Protein AF-A0A1W9Z8J9-F1 (afdb_monomer_lite)

Secondary structure (DSSP, 8-state):
---PPPPHHHHHHHH---HHHHHHHHHHH------SSPPSS-HHHHHHHHHHHHHS---HHHHHHHTTS-HHHHHHHHHHHHHHHHTTSS-S---TT-EEEETTEEEETT-TTS-HHHHHHHHHHTT-

Structure (mmCIF, N/CA/C/O backbone):
data_AF-A0A1W9Z8J9-F1
#
_entry.id   AF-A0A1W9Z8J9-F1
#
loop_
_atom_site.group_PDB
_atom_site.id
_atom_site.type_symbol
_atom_site.label_atom_id
_atom_site.label_alt_id
_atom_site.label_comp_id
_atom_site.label_asym_id
_atom_site.label_entity_id
_atom_site.label_seq_id
_atom_site.pdbx_PDB_ins_code
_atom_site.Cartn_x
_atom_site.Cartn_y
_atom_site.Cartn_z
_atom_site.occupancy
_atom_site.B_iso_or_equiv
_atom_site.auth_seq_id
_atom_site.auth_comp_id
_atom_site.auth_asym_id
_atom_site.auth_atom_id
_atom_site.pdbx_PDB_model_num
ATOM 1 N N . MET A 1 1 ? -26.347 3.525 -4.616 1.00 38.53 1 MET A N 1
ATOM 2 C CA . MET A 1 1 ? -24.872 3.619 -4.583 1.00 38.53 1 MET A CA 1
ATOM 3 C C . MET A 1 1 ? -24.361 2.573 -3.599 1.00 38.53 1 MET A C 1
ATOM 5 O O . MET A 1 1 ? -24.623 2.702 -2.412 1.00 38.53 1 MET A O 1
ATOM 9 N N . ARG A 1 2 ? -23.784 1.469 -4.089 1.00 38.19 2 ARG A N 1
ATOM 10 C CA . ARG A 1 2 ? -23.361 0.324 -3.263 1.00 38.19 2 ARG A CA 1
ATOM 11 C C . ARG A 1 2 ? -21.870 0.498 -2.973 1.00 38.19 2 ARG A C 1
ATOM 13 O O . ARG A 1 2 ? -21.059 0.344 -3.877 1.00 38.19 2 ARG A O 1
ATOM 20 N N . ILE A 1 3 ? -21.523 0.904 -1.755 1.00 49.84 3 ILE A N 1
ATOM 21 C CA . ILE A 1 3 ? -20.125 0.959 -1.316 1.00 49.84 3 ILE A CA 1
ATOM 22 C C . ILE A 1 3 ? -19.798 -0.437 -0.789 1.00 49.84 3 ILE A C 1
ATOM 24 O O . ILE A 1 3 ? -20.170 -0.786 0.329 1.00 49.84 3 ILE A O 1
ATOM 28 N N . THR A 1 4 ? -19.188 -1.269 -1.627 1.00 60.50 4 THR A N 1
ATOM 29 C CA . THR A 1 4 ? -18.661 -2.567 -1.197 1.00 60.50 4 THR A CA 1
ATOM 30 C C . THR A 1 4 ? -17.282 -2.336 -0.589 1.00 60.50 4 THR A C 1
ATOM 32 O O . THR A 1 4 ? -16.455 -1.641 -1.177 1.00 60.50 4 THR A O 1
ATOM 35 N N . ARG A 1 5 ? -17.031 -2.889 0.602 1.00 70.12 5 ARG A N 1
ATOM 36 C CA . ARG A 1 5 ? -15.703 -2.859 1.225 1.00 70.12 5 ARG A CA 1
ATOM 37 C C . ARG A 1 5 ? -14.737 -3.665 0.352 1.00 70.12 5 ARG A C 1
ATOM 39 O O . ARG A 1 5 ? -14.995 -4.842 0.124 1.00 70.12 5 ARG A O 1
ATOM 46 N N . LEU A 1 6 ? -13.648 -3.043 -0.100 1.00 77.00 6 LEU A N 1
ATOM 47 C CA . LEU A 1 6 ? -12.572 -3.741 -0.808 1.00 77.00 6 LEU A CA 1
ATOM 48 C C . LEU A 1 6 ? -11.892 -4.727 0.148 1.00 77.00 6 LEU A C 1
ATOM 50 O O . LEU A 1 6 ? -11.425 -4.349 1.226 1.00 77.00 6 LEU A O 1
ATOM 54 N N . GLY A 1 7 ? -11.863 -5.999 -0.235 1.00 83.31 7 GLY A N 1
ATOM 55 C CA . GLY A 1 7 ? -11.071 -7.023 0.430 1.00 83.31 7 GLY A CA 1
ATOM 56 C C . GLY A 1 7 ? -9.625 -7.021 -0.066 1.00 83.31 7 GLY A C 1
ATOM 57 O O . GLY A 1 7 ? -9.305 -6.460 -1.110 1.00 83.31 7 GLY A O 1
ATOM 58 N N . ARG A 1 8 ? -8.731 -7.718 0.649 1.00 84.88 8 ARG A N 1
ATOM 59 C CA . ARG A 1 8 ? -7.324 -7.875 0.222 1.00 84.88 8 ARG A CA 1
ATOM 60 C C . ARG A 1 8 ? -7.201 -8.527 -1.159 1.00 84.88 8 ARG A C 1
ATOM 62 O O . ARG A 1 8 ? -6.330 -8.142 -1.923 1.00 84.88 8 ARG A O 1
ATOM 69 N N . ALA A 1 9 ? -8.094 -9.463 -1.486 1.00 83.06 9 ALA A N 1
ATOM 70 C CA . ALA A 1 9 ? -8.156 -10.083 -2.809 1.00 83.06 9 ALA A CA 1
ATOM 71 C C . ALA A 1 9 ? -8.419 -9.054 -3.922 1.00 83.06 9 ALA A C 1
ATOM 73 O O . ALA A 1 9 ? -7.753 -9.091 -4.954 1.00 83.06 9 ALA A O 1
ATOM 74 N N . ASP A 1 10 ? -9.317 -8.097 -3.675 1.00 84.75 10 ASP A N 1
ATOM 75 C CA . ASP A 1 10 ? -9.606 -7.015 -4.618 1.00 84.75 10 ASP A CA 1
ATOM 76 C C . ASP A 1 10 ? -8.410 -6.067 -4.745 1.00 84.75 10 ASP A C 1
ATOM 78 O O . ASP A 1 10 ? -8.074 -5.635 -5.844 1.00 84.75 10 ASP A O 1
ATOM 82 N N . VAL A 1 11 ? -7.717 -5.786 -3.633 1.00 82.88 11 VAL A N 1
ATOM 83 C CA . VAL A 1 11 ? -6.481 -4.991 -3.653 1.00 82.88 11 VAL A CA 1
ATOM 84 C C . VAL A 1 11 ? -5.413 -5.669 -4.511 1.00 82.88 11 VAL A C 1
ATOM 86 O O . VAL A 1 11 ? -4.827 -5.006 -5.360 1.00 82.88 11 VAL A O 1
ATOM 89 N N . TYR A 1 12 ? -5.189 -6.977 -4.363 1.00 86.88 12 TYR A N 1
ATOM 90 C CA . TYR A 1 12 ? -4.236 -7.708 -5.209 1.00 86.88 12 TYR A CA 1
ATOM 91 C C . TYR A 1 12 ? -4.623 -7.642 -6.690 1.00 86.88 12 TYR A C 1
ATOM 93 O O . TYR A 1 12 ? -3.795 -7.295 -7.532 1.00 86.88 12 TYR A O 1
ATOM 101 N N . ALA A 1 13 ? -5.894 -7.898 -7.006 1.00 80.00 13 ALA A N 1
ATOM 102 C CA . ALA A 1 13 ? -6.383 -7.907 -8.382 1.00 80.00 13 ALA A CA 1
ATOM 103 C C . ALA A 1 13 ? -6.281 -6.532 -9.067 1.00 80.00 13 ALA A C 1
ATOM 105 O O . ALA A 1 13 ? -5.918 -6.457 -10.237 1.00 80.00 13 ALA A O 1
ATOM 106 N N . LEU A 1 14 ? -6.580 -5.445 -8.348 1.00 80.44 14 LEU A N 1
ATOM 107 C CA . LEU A 1 14 ? -6.612 -4.090 -8.911 1.00 80.44 14 LEU A CA 1
ATOM 108 C C . LEU A 1 14 ? -5.235 -3.424 -8.994 1.00 80.44 14 LEU A C 1
ATOM 110 O O . LEU A 1 14 ? -5.051 -2.502 -9.783 1.00 80.44 14 LEU A O 1
ATOM 114 N N . THR A 1 15 ? -4.282 -3.856 -8.169 1.00 81.19 15 THR A N 1
ATOM 115 C CA . THR A 1 15 ? -2.950 -3.231 -8.076 1.00 81.19 15 THR A CA 1
ATOM 116 C C . THR A 1 15 ? -1.873 -4.042 -8.790 1.00 81.19 15 THR A C 1
ATOM 118 O O . THR A 1 15 ? -0.768 -3.548 -8.998 1.00 81.19 15 THR A O 1
ATOM 121 N N . GLY A 1 16 ? -2.180 -5.289 -9.163 1.00 83.31 16 GLY A N 1
ATOM 122 C CA . GLY A 1 16 ? -1.218 -6.222 -9.746 1.00 83.31 16 GLY A CA 1
ATOM 123 C C . GLY A 1 16 ? -0.172 -6.729 -8.749 1.00 83.31 16 GLY A C 1
ATOM 124 O O . GLY A 1 16 ? 0.730 -7.453 -9.154 1.00 83.31 16 GLY A O 1
ATOM 125 N N . VAL A 1 17 ? -0.285 -6.366 -7.464 1.00 85.44 17 VAL A N 1
ATOM 126 C CA . VAL A 1 17 ? 0.587 -6.862 -6.396 1.00 85.44 17 VAL A CA 1
ATOM 127 C C . VAL A 1 17 ? 0.222 -8.307 -6.085 1.00 85.44 17 VAL A C 1
ATOM 129 O O . VAL A 1 17 ? -0.925 -8.622 -5.756 1.00 85.44 17 VAL A O 1
ATOM 132 N N . THR A 1 18 ? 1.208 -9.194 -6.144 1.00 88.25 18 THR A N 1
ATOM 133 C CA . THR A 1 18 ? 1.016 -10.616 -5.868 1.00 88.25 18 THR A CA 1
ATOM 134 C C . THR A 1 18 ? 1.211 -10.943 -4.389 1.00 88.25 18 THR A C 1
ATOM 136 O O . THR A 1 18 ? 1.973 -10.303 -3.663 1.00 88.25 18 THR A O 1
ATOM 139 N N . VAL A 1 19 ? 0.553 -12.010 -3.931 1.00 87.88 19 VAL A N 1
ATOM 140 C CA . VAL A 1 19 ? 0.734 -12.543 -2.569 1.00 87.88 19 VAL A CA 1
ATOM 141 C C . VAL A 1 19 ? 2.197 -12.918 -2.306 1.00 87.88 19 VAL A C 1
ATOM 143 O O . VAL A 1 19 ? 2.717 -12.625 -1.234 1.00 87.88 19 VAL A O 1
ATOM 146 N N . ALA A 1 20 ? 2.877 -13.493 -3.302 1.00 87.62 20 ALA A N 1
ATOM 147 C CA . ALA A 1 20 ? 4.278 -13.886 -3.195 1.00 87.62 20 ALA A CA 1
ATOM 148 C C . ALA A 1 20 ? 5.219 -12.684 -3.017 1.00 87.62 20 ALA A C 1
ATOM 150 O O . ALA A 1 20 ? 6.165 -12.764 -2.236 1.00 87.62 20 ALA A O 1
ATOM 151 N N . GLU A 1 21 ? 4.964 -11.565 -3.703 1.00 87.50 21 GLU A N 1
ATOM 152 C CA . GLU A 1 21 ? 5.725 -10.325 -3.503 1.00 87.50 21 GLU A CA 1
ATOM 153 C C . GLU A 1 21 ? 5.520 -9.774 -2.096 1.00 87.50 21 GLU A C 1
ATOM 155 O O . GLU A 1 21 ? 6.492 -9.439 -1.424 1.00 87.50 21 GLU A O 1
ATOM 160 N N . VAL A 1 22 ? 4.274 -9.754 -1.611 1.00 89.81 22 VAL A N 1
ATOM 161 C CA . VAL A 1 22 ? 3.965 -9.312 -0.245 1.00 89.81 22 VAL A CA 1
ATOM 162 C C . VAL A 1 22 ? 4.688 -10.175 0.777 1.00 89.81 22 VAL A C 1
ATOM 164 O O . VAL A 1 22 ? 5.298 -9.637 1.698 1.00 89.81 22 VAL A O 1
ATOM 167 N N . ASP A 1 23 ? 4.646 -11.496 0.629 1.00 91.00 23 ASP A N 1
ATOM 168 C CA . ASP A 1 23 ? 5.265 -12.416 1.580 1.00 91.00 23 ASP A CA 1
ATOM 169 C C . ASP A 1 23 ? 6.798 -12.311 1.537 1.00 91.00 23 ASP A C 1
ATOM 171 O O . ASP A 1 23 ? 7.434 -12.231 2.590 1.00 91.00 23 ASP A O 1
ATOM 175 N N . ARG A 1 24 ? 7.395 -12.193 0.341 1.00 88.19 24 ARG A N 1
ATOM 176 C CA . ARG A 1 24 ? 8.838 -11.957 0.168 1.00 88.19 24 ARG A CA 1
ATOM 177 C C . ARG A 1 24 ? 9.272 -10.646 0.823 1.00 88.19 24 ARG A C 1
ATOM 179 O O . ARG A 1 24 ? 10.214 -10.639 1.612 1.00 88.19 24 ARG A O 1
ATOM 186 N N . SER A 1 25 ? 8.578 -9.545 0.541 1.00 89.00 25 SER A N 1
ATOM 187 C CA . SER A 1 25 ? 8.884 -8.244 1.140 1.00 89.00 25 SER A CA 1
ATOM 188 C C . SER A 1 25 ? 8.640 -8.244 2.651 1.00 89.00 25 SER A C 1
ATOM 190 O O . SER A 1 25 ? 9.405 -7.631 3.391 1.00 89.00 25 SER A O 1
ATOM 192 N N . THR A 1 26 ? 7.628 -8.965 3.142 1.00 90.44 26 THR A N 1
ATOM 193 C CA . THR A 1 26 ? 7.356 -9.104 4.583 1.00 90.44 26 THR A CA 1
ATOM 194 C C . THR A 1 26 ? 8.498 -9.825 5.294 1.00 90.44 26 THR A C 1
ATOM 196 O O . THR A 1 26 ? 8.920 -9.365 6.349 1.00 90.44 26 THR A O 1
ATOM 199 N N . ALA A 1 27 ? 9.038 -10.895 4.704 1.00 87.62 27 ALA A N 1
ATOM 200 C CA . ALA A 1 27 ? 10.157 -11.643 5.277 1.00 87.62 27 ALA A CA 1
ATOM 201 C C . ALA A 1 27 ? 11.440 -10.802 5.401 1.00 87.62 27 ALA A C 1
ATOM 203 O O . ALA A 1 27 ? 12.178 -10.943 6.369 1.00 87.62 27 ALA A O 1
ATOM 204 N N . ILE A 1 28 ? 11.695 -9.908 4.442 1.00 86.38 28 ILE A N 1
ATOM 205 C CA . ILE A 1 28 ? 12.900 -9.060 4.416 1.00 86.38 28 ILE A CA 1
ATOM 206 C C . ILE A 1 28 ? 12.757 -7.841 5.339 1.00 86.38 28 ILE A C 1
ATOM 208 O O . ILE A 1 28 ? 13.743 -7.330 5.864 1.00 86.38 28 ILE A O 1
ATOM 212 N N . THR A 1 29 ? 11.526 -7.367 5.542 1.00 86.19 29 THR A N 1
ATOM 213 C CA . THR A 1 29 ? 11.234 -6.152 6.320 1.00 86.19 29 THR A CA 1
ATOM 214 C C . THR A 1 29 ? 10.785 -6.429 7.748 1.00 86.19 29 THR A C 1
ATOM 216 O O . THR A 1 29 ? 10.420 -5.475 8.436 1.00 86.19 29 THR A O 1
ATOM 219 N N . ASP A 1 30 ? 10.753 -7.692 8.190 1.00 79.56 30 ASP A N 1
ATOM 220 C CA . ASP A 1 30 ? 10.283 -8.065 9.525 1.00 79.56 30 ASP A CA 1
ATOM 221 C C . ASP A 1 30 ? 11.067 -7.282 10.597 1.00 79.56 30 ASP A C 1
ATOM 223 O O . ASP A 1 30 ? 12.268 -7.498 10.779 1.00 79.56 30 ASP A O 1
ATOM 227 N N . PRO A 1 31 ? 10.424 -6.343 11.318 1.00 67.31 31 PRO A N 1
ATOM 228 C CA . PRO A 1 31 ? 11.102 -5.503 12.296 1.00 67.31 31 PRO A CA 1
ATOM 229 C C . PRO A 1 31 ? 11.453 -6.263 13.585 1.00 67.31 31 PRO A C 1
ATOM 231 O O . PRO A 1 31 ? 11.971 -5.642 14.524 1.00 67.31 31 PRO A O 1
ATOM 234 N N . GLY A 1 32 ? 11.141 -7.564 13.650 1.00 65.94 32 GLY A N 1
ATOM 235 C CA . GLY A 1 32 ? 11.185 -8.376 14.854 1.00 65.94 32 GLY A CA 1
ATOM 236 C C . GLY A 1 32 ? 10.030 -8.042 15.799 1.00 65.94 32 GLY A C 1
ATOM 237 O O . GLY A 1 32 ? 9.389 -6.987 15.719 1.00 65.94 32 GLY A O 1
ATOM 238 N N . HIS A 1 33 ? 9.749 -8.943 16.741 1.00 60.62 33 HIS A N 1
ATOM 239 C CA . HIS A 1 33 ? 8.721 -8.709 17.751 1.00 60.62 33 HIS A CA 1
ATOM 240 C C . HIS A 1 33 ? 9.149 -7.574 18.696 1.00 60.62 33 HIS A C 1
ATOM 242 O O . HIS A 1 33 ? 10.053 -7.742 19.513 1.00 60.62 33 HIS A O 1
ATOM 248 N N . ARG A 1 34 ? 8.493 -6.411 18.604 1.00 62.97 34 ARG A N 1
ATOM 249 C CA . ARG A 1 34 ? 8.686 -5.297 19.545 1.00 62.97 34 ARG A CA 1
ATOM 250 C C . ARG A 1 34 ? 7.546 -5.288 20.567 1.00 62.97 34 ARG A C 1
ATOM 252 O O . ARG A 1 34 ? 6.392 -5.161 20.152 1.00 62.97 34 ARG A O 1
ATOM 259 N N . PRO A 1 35 ? 7.828 -5.398 21.876 1.00 52.88 35 PRO A N 1
ATOM 260 C CA . PRO A 1 35 ? 6.784 -5.347 22.893 1.00 52.88 35 PRO A CA 1
ATOM 261 C C . PRO A 1 35 ? 6.136 -3.953 22.919 1.00 52.88 35 PRO A C 1
ATOM 263 O O . PRO A 1 35 ? 6.825 -2.936 22.999 1.00 52.88 35 PRO A O 1
ATOM 266 N N . GLY A 1 36 ? 4.805 -3.895 22.824 1.00 70.25 36 GLY A N 1
ATOM 267 C CA . GLY A 1 36 ? 4.045 -2.644 22.807 1.00 70.25 36 GLY A CA 1
ATOM 268 C C . GLY A 1 36 ? 2.575 -2.830 22.427 1.00 70.25 36 GLY A C 1
ATOM 269 O O . GLY A 1 36 ? 2.117 -3.947 22.183 1.00 70.25 36 GLY A O 1
ATOM 270 N N . ARG A 1 37 ? 1.819 -1.722 22.373 1.00 69.06 37 ARG A N 1
ATOM 271 C CA . ARG A 1 37 ? 0.421 -1.732 21.910 1.00 69.06 37 ARG A CA 1
ATOM 272 C C . ARG A 1 37 ? 0.368 -2.307 20.489 1.00 69.06 37 ARG A C 1
ATOM 274 O O . ARG A 1 37 ? 1.101 -1.800 19.635 1.00 69.06 37 ARG A O 1
ATOM 281 N N . PRO A 1 38 ? -0.500 -3.300 20.214 1.00 62.22 38 PRO A N 1
ATOM 282 C CA . PRO A 1 38 ? -0.614 -3.860 18.881 1.00 62.22 38 PRO A CA 1
ATOM 283 C C . PRO A 1 38 ? -0.965 -2.732 17.908 1.00 62.22 38 PRO A C 1
ATOM 285 O O . PRO A 1 38 ? -1.897 -1.958 18.164 1.00 62.22 38 PRO A O 1
ATOM 288 N N . PRO A 1 39 ? -0.196 -2.574 16.827 1.00 68.12 39 PRO A N 1
ATOM 289 C CA . PRO A 1 39 ? -0.498 -1.548 15.856 1.00 68.12 39 PRO A CA 1
ATOM 290 C C . PRO A 1 39 ? -1.842 -1.819 15.179 1.00 68.12 39 PRO A C 1
ATOM 292 O O . PRO A 1 39 ? -2.197 -2.968 14.941 1.00 68.12 39 PRO A O 1
ATOM 295 N N . GLY A 1 40 ? -2.559 -0.754 14.806 1.00 76.88 40 GLY A N 1
ATOM 296 C CA . GLY A 1 40 ? -3.848 -0.868 14.107 1.00 76.88 40 GLY A CA 1
ATOM 297 C C . GLY A 1 40 ? -3.771 -1.529 12.723 1.00 76.88 40 GLY A C 1
ATOM 298 O O . GLY A 1 40 ? -4.802 -1.869 12.161 1.00 76.88 40 GLY A O 1
ATOM 299 N N . LEU A 1 41 ? -2.561 -1.737 12.191 1.00 85.62 41 LEU A N 1
ATOM 300 C CA . LEU A 1 41 ? -2.301 -2.411 10.922 1.00 85.62 41 LEU A CA 1
ATOM 301 C C . LEU A 1 41 ? -1.214 -3.473 11.124 1.00 85.62 41 LEU A C 1
ATOM 303 O O . LEU A 1 41 ? -0.168 -3.164 11.713 1.00 85.62 41 LEU A O 1
ATOM 307 N N . THR A 1 42 ? -1.442 -4.690 10.619 1.00 89.25 42 THR A N 1
ATOM 308 C CA . THR A 1 42 ? -0.450 -5.777 10.682 1.00 89.25 42 THR A CA 1
ATOM 309 C C . THR A 1 42 ? 0.796 -5.415 9.875 1.00 89.25 42 THR A C 1
ATOM 311 O O . THR A 1 42 ? 0.712 -4.627 8.934 1.00 89.25 42 THR A O 1
ATOM 314 N N . HIS A 1 43 ? 1.961 -5.985 10.207 1.00 90.44 43 HIS A N 1
ATOM 315 C CA . HIS A 1 43 ? 3.189 -5.719 9.439 1.00 90.44 43 HIS A CA 1
ATOM 316 C C . HIS A 1 43 ? 3.015 -6.050 7.951 1.00 90.44 43 HIS A C 1
ATOM 318 O O . HIS A 1 43 ? 3.315 -5.228 7.090 1.00 90.44 43 HIS A O 1
ATOM 324 N N . ARG A 1 44 ? 2.389 -7.192 7.655 1.00 91.50 44 ARG A N 1
ATOM 325 C CA . ARG A 1 44 ? 2.059 -7.612 6.289 1.00 91.50 44 ARG A CA 1
ATOM 326 C C . ARG A 1 44 ? 1.184 -6.599 5.543 1.00 91.50 44 ARG A C 1
ATOM 328 O O . ARG A 1 44 ? 1.418 -6.331 4.370 1.00 91.50 44 ARG A O 1
ATOM 335 N N . ASP A 1 45 ? 0.201 -5.998 6.211 1.00 92.12 45 ASP A N 1
ATOM 336 C CA . ASP A 1 45 ? -0.642 -4.964 5.597 1.00 92.12 45 ASP A CA 1
ATOM 337 C C . ASP A 1 45 ? 0.101 -3.650 5.369 1.00 92.12 45 ASP A C 1
ATOM 339 O O . ASP A 1 45 ? -0.222 -2.925 4.435 1.00 92.12 45 ASP A O 1
ATOM 343 N N . ARG A 1 46 ? 1.096 -3.333 6.205 1.00 92.69 46 ARG A N 1
ATOM 344 C CA . ARG A 1 46 ? 1.952 -2.158 6.002 1.00 92.69 46 ARG A CA 1
ATOM 345 C C . ARG A 1 46 ? 2.814 -2.335 4.762 1.00 92.69 46 ARG A C 1
ATOM 347 O O . ARG A 1 46 ? 2.912 -1.415 3.962 1.00 92.69 46 ARG A O 1
ATOM 354 N N . VAL A 1 47 ? 3.371 -3.532 4.586 1.00 92.94 47 VAL A N 1
ATOM 355 C CA . VAL A 1 47 ? 4.113 -3.909 3.379 1.00 92.94 47 VAL A CA 1
ATOM 356 C C . VAL A 1 47 ? 3.203 -3.844 2.156 1.00 92.94 47 VAL A C 1
ATOM 358 O O . VAL A 1 47 ? 3.566 -3.211 1.170 1.00 92.94 47 VAL A O 1
ATOM 361 N N . LEU A 1 48 ? 1.995 -4.413 2.231 1.00 92.94 48 LEU A N 1
ATOM 362 C CA . LEU A 1 48 ? 1.014 -4.314 1.149 1.00 92.94 48 LEU A CA 1
ATOM 363 C C . LEU A 1 48 ? 0.665 -2.853 0.825 1.00 92.94 48 LEU A C 1
ATOM 365 O O . LEU A 1 48 ? 0.643 -2.488 -0.343 1.00 92.94 48 LEU A O 1
ATOM 369 N N . LEU A 1 49 ? 0.448 -2.002 1.831 1.00 93.31 49 LEU A N 1
ATOM 370 C CA . LEU A 1 49 ? 0.191 -0.572 1.635 1.00 93.31 49 LEU A CA 1
ATOM 371 C C . LEU A 1 49 ? 1.327 0.099 0.862 1.00 93.31 49 LEU A C 1
ATOM 373 O O . LEU A 1 49 ? 1.062 0.790 -0.119 1.00 93.31 49 LEU A O 1
ATOM 377 N N . THR A 1 50 ? 2.577 -0.137 1.261 1.00 93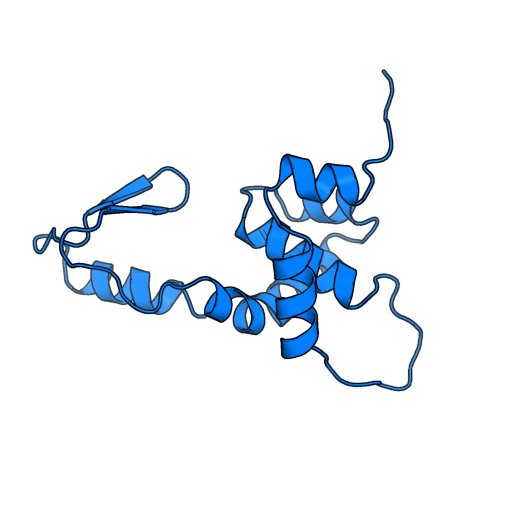.44 50 THR A N 1
ATOM 378 C CA . THR A 1 50 ? 3.752 0.417 0.578 1.00 93.44 50 THR A CA 1
ATOM 379 C C . THR A 1 50 ? 3.882 -0.105 -0.851 1.00 93.44 50 THR A C 1
ATOM 381 O O . THR A 1 50 ? 4.135 0.679 -1.758 1.00 93.44 50 THR A O 1
ATOM 384 N N . LEU A 1 51 ? 3.644 -1.397 -1.089 1.00 91.81 51 LEU A N 1
ATOM 385 C CA . LEU A 1 51 ? 3.671 -1.974 -2.437 1.00 91.81 51 LEU A CA 1
ATOM 386 C C . LEU A 1 51 ? 2.617 -1.346 -3.350 1.00 91.81 51 LEU A C 1
ATOM 388 O O . LEU A 1 51 ? 2.918 -0.985 -4.483 1.00 91.81 51 LEU A O 1
ATOM 392 N N . VAL A 1 52 ? 1.397 -1.152 -2.847 1.00 91.62 52 VAL A N 1
ATOM 393 C CA . VAL A 1 52 ? 0.339 -0.474 -3.604 1.00 91.62 52 VAL A CA 1
ATOM 394 C C . VAL A 1 52 ? 0.709 0.985 -3.872 1.00 91.62 52 VAL A C 1
ATOM 396 O O . VAL A 1 52 ? 0.474 1.468 -4.977 1.00 91.62 52 VAL A O 1
ATOM 399 N N . ALA A 1 53 ? 1.325 1.672 -2.907 1.00 90.38 53 ALA A N 1
ATOM 400 C CA . ALA A 1 53 ? 1.803 3.042 -3.084 1.00 90.38 53 ALA A CA 1
ATOM 401 C C . ALA A 1 53 ? 2.890 3.157 -4.167 1.00 90.38 53 ALA A C 1
ATOM 403 O O . ALA A 1 53 ? 2.907 4.135 -4.900 1.00 90.38 53 ALA A O 1
ATOM 404 N N . LEU A 1 54 ? 3.772 2.159 -4.284 1.00 86.19 54 LEU A N 1
ATOM 405 C CA . LEU A 1 54 ? 4.829 2.124 -5.303 1.00 86.19 54 LEU A CA 1
ATOM 406 C C . LEU A 1 54 ? 4.324 1.683 -6.681 1.00 86.19 54 LEU A C 1
ATOM 408 O O . LEU A 1 54 ? 4.935 2.005 -7.694 1.00 86.19 54 LEU A O 1
ATOM 412 N N . ARG A 1 55 ? 3.233 0.914 -6.733 1.00 83.00 55 ARG A N 1
ATOM 413 C CA . ARG A 1 55 ? 2.703 0.344 -7.980 1.00 83.00 55 ARG A CA 1
ATOM 414 C C . ARG A 1 55 ? 1.610 1.193 -8.619 1.00 83.00 55 ARG A C 1
ATOM 416 O O . ARG A 1 55 ? 1.261 0.974 -9.776 1.00 83.00 55 ARG A O 1
ATOM 423 N N . THR A 1 56 ? 1.026 2.116 -7.861 1.00 84.94 56 THR A N 1
ATOM 424 C CA . THR A 1 56 ? -0.138 2.887 -8.292 1.00 84.94 56 THR A CA 1
ATOM 425 C C . THR A 1 56 ? 0.038 4.367 -7.996 1.00 84.94 56 THR A C 1
ATOM 427 O O . THR A 1 56 ? 0.561 4.748 -6.957 1.00 84.94 56 THR A O 1
ATOM 430 N N . ASN A 1 57 ? -0.518 5.214 -8.860 1.00 81.81 57 ASN A N 1
ATOM 431 C CA . ASN A 1 57 ? -0.544 6.668 -8.674 1.00 81.81 57 ASN A CA 1
ATOM 432 C C . ASN A 1 57 ? -1.652 7.129 -7.706 1.00 81.81 57 ASN A C 1
ATOM 434 O O . ASN A 1 57 ? -2.276 8.176 -7.893 1.00 81.81 57 ASN A O 1
ATOM 438 N N . LEU A 1 58 ? -1.964 6.321 -6.689 1.00 86.44 58 LEU A N 1
ATOM 439 C CA . LEU A 1 58 ? -2.991 6.656 -5.709 1.00 86.44 58 LEU A CA 1
ATOM 440 C C . LEU A 1 58 ? -2.472 7.673 -4.693 1.00 86.44 58 LEU A C 1
ATOM 442 O O . LEU A 1 58 ? -1.364 7.576 -4.177 1.00 86.44 58 LEU A O 1
ATOM 446 N N . THR A 1 59 ? -3.331 8.626 -4.333 1.00 91.81 59 THR A N 1
ATOM 447 C CA . THR A 1 59 ? -3.020 9.565 -3.247 1.00 91.81 59 THR A CA 1
ATOM 448 C C . THR A 1 59 ? -2.931 8.838 -1.902 1.00 91.81 59 THR A C 1
ATOM 450 O O . THR A 1 59 ? -3.694 7.905 -1.639 1.00 91.81 59 THR A O 1
ATOM 453 N N . GLU A 1 60 ? -2.095 9.326 -0.980 1.00 92.25 60 GLU A N 1
ATOM 454 C CA . GLU A 1 60 ? -2.003 8.773 0.383 1.00 92.25 60 GLU A CA 1
ATOM 455 C C . GLU A 1 60 ? -3.348 8.760 1.123 1.00 92.25 60 GLU A C 1
ATOM 457 O O . GLU A 1 60 ? -3.582 7.911 1.979 1.00 92.25 60 GLU A O 1
ATOM 462 N N . ARG A 1 61 ? -4.261 9.682 0.787 1.00 92.25 61 ARG A N 1
ATOM 463 C CA . ARG A 1 61 ? -5.629 9.697 1.325 1.00 92.25 61 ARG A CA 1
ATOM 464 C C . ARG A 1 61 ? -6.458 8.519 0.821 1.00 92.25 61 ARG A C 1
ATOM 466 O O . ARG A 1 61 ? -7.193 7.927 1.606 1.00 92.25 61 ARG A O 1
ATOM 473 N N . ALA A 1 62 ? -6.350 8.191 -0.465 1.00 90.75 62 ALA A N 1
ATOM 474 C CA . ALA A 1 62 ? -7.023 7.031 -1.041 1.00 90.75 62 ALA A CA 1
ATOM 475 C C . ALA A 1 62 ? -6.462 5.733 -0.447 1.00 90.75 62 ALA A C 1
ATOM 477 O O . ALA A 1 62 ? -7.231 4.870 -0.033 1.00 90.75 62 ALA A O 1
ATOM 478 N N . LEU A 1 63 ? -5.137 5.643 -0.303 1.00 92.00 63 LEU A N 1
ATOM 479 C CA . LEU A 1 63 ? -4.486 4.525 0.380 1.00 92.00 63 LEU A CA 1
ATOM 480 C C . LEU A 1 63 ? -4.976 4.404 1.827 1.00 92.00 63 LEU A C 1
ATOM 482 O O . LEU A 1 63 ? -5.424 3.343 2.243 1.00 92.00 63 LEU A O 1
ATOM 486 N N . ALA A 1 64 ? -4.984 5.500 2.583 1.00 92.12 64 ALA A N 1
ATOM 487 C CA . ALA A 1 64 ? -5.463 5.497 3.960 1.00 92.12 64 ALA A CA 1
ATOM 488 C C . ALA A 1 64 ? -6.912 4.991 4.085 1.00 92.12 64 ALA A C 1
ATOM 490 O O . ALA A 1 64 ? -7.208 4.207 4.984 1.00 92.12 64 ALA A O 1
ATOM 491 N N . ALA A 1 65 ? -7.787 5.372 3.149 1.00 91.25 65 ALA A N 1
ATOM 492 C CA . ALA A 1 65 ? -9.163 4.885 3.094 1.00 91.25 65 ALA A CA 1
ATOM 493 C C . ALA A 1 65 ? -9.259 3.383 2.764 1.00 91.25 65 ALA A C 1
ATOM 495 O O . ALA A 1 65 ? -10.063 2.681 3.372 1.00 91.25 65 ALA A O 1
ATOM 496 N N . ILE A 1 66 ? -8.438 2.874 1.838 1.00 90.69 66 ILE A N 1
ATOM 497 C CA . ILE A 1 66 ? -8.402 1.444 1.478 1.00 90.69 66 ILE A CA 1
ATOM 498 C C . ILE A 1 66 ? -7.918 0.590 2.659 1.00 90.69 66 ILE A C 1
ATOM 500 O O . ILE A 1 66 ? -8.459 -0.486 2.911 1.00 90.69 66 ILE A O 1
ATOM 504 N N . PHE A 1 67 ? -6.921 1.080 3.398 1.00 90.38 67 PHE A N 1
ATOM 505 C CA . PHE A 1 67 ? -6.285 0.360 4.503 1.00 90.38 67 PH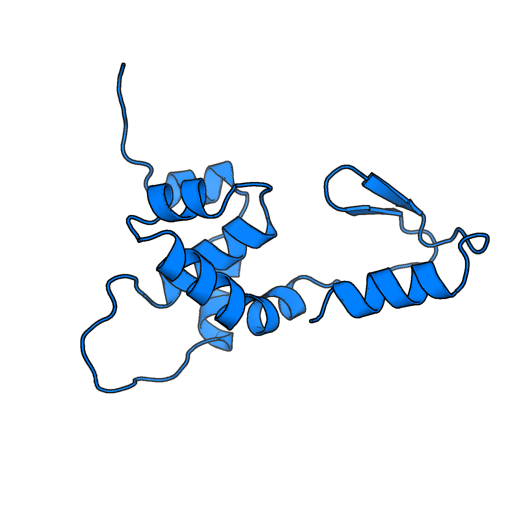E A CA 1
ATOM 506 C C . PHE A 1 67 ? -6.881 0.673 5.883 1.00 90.38 67 PHE A C 1
ATOM 508 O O . PHE A 1 67 ? -6.309 0.254 6.886 1.00 90.38 67 PHE A O 1
ATOM 515 N N . ASP A 1 68 ? -8.014 1.381 5.950 1.00 91.00 68 ASP A N 1
ATOM 516 C CA . ASP A 1 68 ? -8.711 1.717 7.203 1.00 91.00 68 ASP A CA 1
ATOM 517 C C . ASP A 1 68 ? -7.775 2.363 8.248 1.00 91.00 68 ASP A C 1
ATOM 519 O O . ASP A 1 68 ? -7.703 1.980 9.416 1.00 91.00 68 ASP A O 1
ATOM 523 N N . THR A 1 69 ? -6.973 3.327 7.792 1.00 91.25 69 THR A N 1
ATOM 524 C CA . THR A 1 69 ? -5.966 4.017 8.603 1.00 91.25 69 THR A CA 1
ATOM 525 C C . THR A 1 69 ? -6.029 5.527 8.394 1.00 91.25 69 THR A C 1
ATOM 527 O O . THR A 1 69 ? -6.736 6.037 7.528 1.00 91.25 69 THR A O 1
ATOM 530 N N . SER A 1 70 ? -5.286 6.286 9.200 1.00 92.31 70 SER A N 1
ATOM 531 C CA . SER A 1 70 ? -5.185 7.735 9.010 1.00 92.31 70 SER A CA 1
ATOM 532 C C . SER A 1 70 ? -4.173 8.071 7.909 1.00 92.31 70 SER A C 1
ATOM 534 O O . SER A 1 70 ? -3.153 7.391 7.782 1.00 92.31 70 SER A O 1
ATOM 536 N N . GLN A 1 71 ? -4.397 9.148 7.148 1.00 94.75 71 GLN A N 1
ATOM 537 C CA . GLN A 1 71 ? -3.427 9.604 6.140 1.00 94.75 71 GLN A CA 1
ATOM 538 C C . GLN A 1 71 ? -2.022 9.857 6.725 1.00 94.75 71 GLN A C 1
ATOM 540 O O . GLN A 1 71 ? -1.060 9.363 6.140 1.00 94.75 71 GLN A O 1
ATOM 545 N N . PRO A 1 72 ? -1.855 10.482 7.909 1.00 94.94 72 PRO A N 1
ATOM 546 C CA . PRO A 1 72 ? -0.536 10.603 8.537 1.00 94.94 72 PRO A CA 1
ATOM 547 C C . PRO A 1 72 ? 0.102 9.258 8.912 1.00 94.94 72 PRO A C 1
ATOM 549 O O . PRO A 1 72 ? 1.326 9.139 8.978 1.00 94.94 72 PRO A O 1
ATOM 552 N N . THR A 1 73 ? -0.707 8.238 9.212 1.00 93.38 73 THR A N 1
ATOM 553 C CA . THR A 1 73 ? -0.210 6.877 9.454 1.00 93.38 73 THR A CA 1
ATOM 554 C C . THR A 1 73 ? 0.248 6.228 8.152 1.00 93.38 73 THR A C 1
ATOM 556 O O . THR A 1 73 ? 1.336 5.661 8.133 1.00 93.38 73 THR A O 1
ATOM 559 N N . ALA A 1 74 ? -0.534 6.345 7.075 1.00 93.62 74 ALA A N 1
ATOM 560 C CA . ALA A 1 74 ? -0.158 5.852 5.751 1.00 93.62 74 ALA A CA 1
ATOM 561 C C . ALA A 1 74 ? 1.155 6.490 5.274 1.00 93.62 74 ALA A C 1
ATOM 563 O O . ALA A 1 74 ? 2.078 5.767 4.915 1.00 93.62 74 ALA A O 1
ATOM 564 N N . HIS A 1 75 ? 1.284 7.815 5.393 1.00 94.19 75 HIS A N 1
ATOM 565 C CA . HIS A 1 75 ? 2.512 8.544 5.068 1.00 94.19 75 HIS A CA 1
ATOM 566 C C . HIS A 1 75 ? 3.741 7.981 5.796 1.00 94.19 75 HIS A C 1
ATOM 568 O O . HIS A 1 75 ? 4.765 7.695 5.181 1.00 94.19 75 HIS A O 1
ATOM 574 N N . ARG A 1 76 ? 3.635 7.778 7.119 1.00 93.38 76 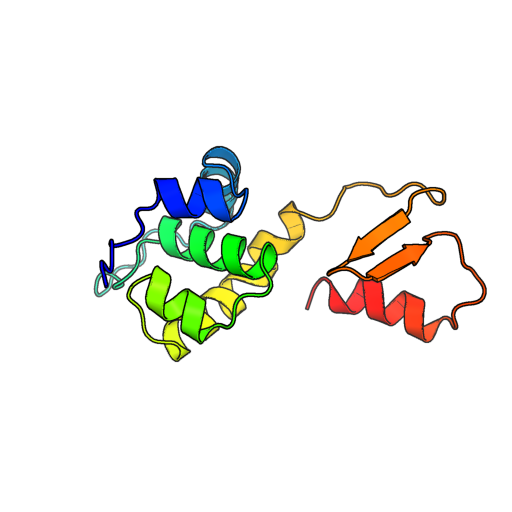ARG A N 1
ATOM 575 C CA . ARG A 1 76 ? 4.726 7.208 7.925 1.00 93.38 76 ARG A CA 1
ATOM 576 C C . ARG A 1 76 ? 5.087 5.793 7.485 1.00 93.38 76 ARG A C 1
ATOM 578 O O . ARG A 1 76 ? 6.264 5.502 7.345 1.00 93.38 76 ARG A O 1
ATOM 585 N N . ILE A 1 77 ? 4.091 4.942 7.239 1.00 92.69 77 ILE A N 1
ATOM 586 C CA . ILE A 1 77 ? 4.316 3.572 6.761 1.00 92.69 77 ILE A CA 1
ATOM 587 C C . ILE A 1 77 ? 5.063 3.576 5.425 1.00 92.69 77 ILE A C 1
ATOM 589 O O . ILE A 1 77 ? 6.054 2.863 5.293 1.00 92.69 77 ILE A O 1
ATOM 593 N N . ILE A 1 78 ? 4.608 4.389 4.466 1.00 92.44 78 ILE A N 1
ATOM 594 C CA . ILE A 1 78 ? 5.237 4.507 3.146 1.00 92.44 78 ILE A CA 1
ATOM 595 C C . ILE A 1 78 ? 6.679 4.964 3.330 1.00 92.44 78 ILE A C 1
ATOM 597 O O . ILE A 1 78 ? 7.597 4.240 2.970 1.00 92.44 78 ILE A O 1
ATOM 601 N N . ARG A 1 79 ? 6.897 6.100 3.994 1.00 92.31 79 ARG A N 1
ATOM 602 C CA . ARG A 1 79 ? 8.237 6.645 4.236 1.00 92.31 79 ARG A CA 1
ATOM 603 C C . ARG A 1 79 ? 9.183 5.636 4.898 1.00 92.31 79 ARG A C 1
ATOM 605 O O . ARG A 1 79 ? 10.334 5.536 4.494 1.00 92.31 79 ARG A O 1
ATOM 612 N N . ASP A 1 80 ? 8.711 4.913 5.912 1.00 90.31 80 ASP A N 1
ATOM 613 C CA . ASP A 1 80 ? 9.557 4.018 6.704 1.00 90.31 80 ASP A CA 1
ATOM 614 C C . ASP A 1 80 ? 9.874 2.698 5.965 1.00 90.31 80 ASP A C 1
ATOM 616 O O . ASP A 1 80 ? 10.928 2.110 6.202 1.00 90.31 80 ASP A O 1
ATOM 620 N N . LEU A 1 81 ? 8.993 2.224 5.072 1.00 90.19 81 LEU A N 1
ATOM 621 C CA . LEU A 1 81 ? 9.168 0.951 4.354 1.00 90.19 81 LEU A CA 1
ATOM 622 C C . LEU A 1 81 ? 9.642 1.103 2.906 1.00 90.19 81 LEU A C 1
ATOM 624 O O . LEU A 1 81 ? 10.203 0.148 2.371 1.00 90.19 81 LEU A O 1
ATOM 628 N N . THR A 1 82 ? 9.448 2.259 2.266 1.00 89.06 82 THR A N 1
ATOM 629 C CA . THR A 1 82 ? 9.783 2.462 0.848 1.00 89.06 82 THR A CA 1
ATOM 630 C C . THR A 1 82 ? 11.233 2.104 0.561 1.00 89.06 82 THR A C 1
ATOM 632 O O . THR A 1 82 ? 11.474 1.330 -0.354 1.00 89.06 82 THR A O 1
ATOM 635 N N . ALA A 1 83 ? 12.194 2.561 1.367 1.00 83.06 83 ALA A N 1
ATOM 636 C CA . ALA A 1 83 ? 13.606 2.257 1.130 1.00 83.06 83 ALA A CA 1
ATOM 637 C C . ALA A 1 83 ? 13.914 0.746 1.187 1.00 83.06 83 ALA A C 1
ATOM 639 O O . ALA A 1 83 ? 14.681 0.237 0.374 1.00 83.06 83 ALA A O 1
ATOM 640 N N . ALA A 1 84 ? 13.291 0.018 2.118 1.00 83.50 84 ALA A N 1
ATOM 641 C CA . ALA A 1 84 ? 13.517 -1.418 2.284 1.00 83.50 84 ALA A CA 1
ATOM 642 C C . ALA A 1 84 ? 12.829 -2.260 1.196 1.00 83.50 84 ALA A C 1
ATOM 644 O O . ALA A 1 84 ? 13.285 -3.353 0.870 1.00 83.50 84 ALA A O 1
ATOM 645 N N . VAL A 1 85 ? 11.722 -1.758 0.647 1.00 83.62 85 VAL A N 1
ATOM 646 C CA . VAL A 1 85 ? 10.893 -2.468 -0.331 1.00 83.62 85 VAL A CA 1
ATOM 647 C C . VAL A 1 85 ? 11.293 -2.117 -1.767 1.00 83.62 85 VAL A C 1
ATOM 649 O O . VAL A 1 85 ? 11.388 -3.016 -2.593 1.00 83.62 85 VAL A O 1
ATOM 652 N N . ALA A 1 86 ? 11.581 -0.849 -2.072 1.00 75.69 86 ALA A N 1
ATOM 653 C CA . ALA A 1 86 ? 11.897 -0.369 -3.421 1.00 75.69 86 ALA A CA 1
ATOM 654 C C . ALA A 1 86 ? 13.142 -1.038 -4.018 1.00 75.69 86 ALA A C 1
ATOM 656 O O . ALA A 1 86 ? 13.150 -1.363 -5.202 1.00 75.69 86 ALA A O 1
ATOM 657 N N . GLY A 1 87 ? 14.152 -1.335 -3.193 1.00 70.31 87 GLY A N 1
ATOM 658 C CA . GLY A 1 87 ? 15.344 -2.058 -3.641 1.00 70.31 87 GLY A CA 1
ATOM 659 C C . GLY A 1 87 ? 15.080 -3.481 -4.138 1.00 70.31 87 GLY A C 1
ATOM 660 O O . GLY A 1 87 ? 15.934 -4.046 -4.805 1.00 70.31 87 GLY A O 1
ATOM 661 N N . LEU A 1 88 ? 13.900 -4.049 -3.869 1.00 71.75 88 LEU A N 1
ATOM 662 C CA . LEU A 1 88 ? 13.491 -5.363 -4.377 1.00 71.75 88 LEU A CA 1
ATOM 663 C C . LEU A 1 88 ? 12.890 -5.302 -5.789 1.00 71.75 88 LEU A C 1
ATOM 665 O O . LEU A 1 88 ? 12.688 -6.348 -6.401 1.00 71.75 88 LEU A O 1
ATOM 669 N N . PHE A 1 89 ? 12.556 -4.104 -6.277 1.00 71.00 89 PHE A N 1
ATOM 670 C CA . PHE A 1 89 ? 11.861 -3.892 -7.552 1.00 71.00 89 PHE A CA 1
ATOM 671 C C . PHE A 1 89 ? 12.736 -3.239 -8.618 1.00 71.00 89 PHE A C 1
ATOM 673 O O . PHE A 1 89 ? 12.244 -2.972 -9.712 1.00 71.00 89 PHE A O 1
ATOM 680 N N . VAL A 1 90 ? 14.010 -2.986 -8.319 1.00 68.06 90 VAL A N 1
ATOM 681 C CA . VAL A 1 90 ? 14.982 -2.550 -9.321 1.00 68.06 90 VAL A CA 1
ATOM 682 C C . VAL A 1 90 ? 15.550 -3.799 -9.997 1.00 68.06 90 VAL A C 1
ATOM 684 O O . VAL A 1 90 ? 16.115 -4.640 -9.302 1.00 68.06 90 VAL A O 1
ATOM 687 N N . PRO A 1 91 ? 15.376 -3.962 -11.320 1.00 62.38 91 PRO A N 1
ATOM 688 C CA . PRO A 1 91 ? 16.045 -5.011 -12.079 1.00 62.38 91 PRO A CA 1
ATOM 689 C C . PRO A 1 91 ? 17.556 -4.996 -11.843 1.00 62.38 91 PRO A C 1
ATOM 691 O O . PRO A 1 91 ? 18.172 -3.931 -11.849 1.00 62.38 91 PRO A O 1
ATOM 694 N N . ASP A 1 92 ? 18.152 -6.179 -11.671 1.00 60.50 92 ASP A N 1
ATOM 695 C CA . ASP A 1 92 ? 19.597 -6.326 -11.437 1.00 60.50 92 ASP A CA 1
ATOM 696 C C . ASP A 1 92 ? 20.438 -5.768 -12.596 1.00 60.50 92 ASP A C 1
ATOM 698 O O . ASP A 1 92 ? 21.589 -5.375 -12.399 1.00 60.50 92 ASP A O 1
ATOM 702 N N . GLN A 1 93 ? 19.874 -5.739 -13.807 1.00 58.50 93 GLN A N 1
ATOM 703 C CA . GLN A 1 93 ? 20.493 -5.194 -15.009 1.00 58.50 93 GLN A CA 1
ATOM 704 C C . GLN A 1 93 ? 19.422 -4.573 -15.908 1.00 58.50 93 GLN A C 1
ATOM 706 O O . GLN A 1 93 ? 18.326 -5.117 -16.048 1.00 58.50 93 GLN A O 1
ATOM 711 N N . PHE A 1 94 ? 19.775 -3.450 -16.522 1.00 65.12 94 PHE A N 1
ATOM 712 C CA . PHE A 1 94 ? 19.086 -2.893 -17.678 1.00 65.12 94 PHE A CA 1
ATOM 713 C C . PHE A 1 94 ? 20.061 -2.979 -18.850 1.00 65.12 94 PHE A C 1
ATOM 715 O O . PHE A 1 94 ? 21.235 -2.641 -18.680 1.00 65.12 94 PHE A O 1
ATOM 722 N N . ASP A 1 95 ? 19.605 -3.451 -20.004 1.00 64.06 95 ASP A N 1
ATOM 723 C CA . ASP A 1 95 ? 20.372 -3.331 -21.240 1.00 64.06 95 ASP A CA 1
ATOM 724 C C . ASP A 1 95 ? 20.345 -1.856 -21.683 1.00 64.06 95 ASP A C 1
ATOM 726 O O . ASP A 1 95 ? 19.340 -1.162 -21.512 1.00 64.06 95 ASP A O 1
ATOM 730 N N . ASP A 1 96 ? 21.429 -1.357 -22.277 1.00 62.81 96 ASP A N 1
ATOM 731 C CA . ASP A 1 96 ? 21.468 -0.007 -22.857 1.00 62.81 96 ASP A CA 1
ATOM 732 C C . ASP A 1 96 ? 20.386 0.182 -23.941 1.00 62.81 96 ASP A C 1
ATOM 734 O O . ASP A 1 96 ? 19.978 1.306 -24.247 1.00 62.81 96 ASP A O 1
ATOM 738 N N . THR A 1 97 ? 19.897 -0.917 -24.518 1.00 65.00 97 THR A N 1
ATOM 739 C CA . THR A 1 97 ? 18.808 -0.937 -25.500 1.00 65.00 97 THR A CA 1
ATOM 740 C C . THR A 1 97 ? 17.403 -0.960 -24.890 1.00 65.00 97 THR A C 1
ATOM 742 O O . THR A 1 97 ? 16.428 -0.738 -25.617 1.00 65.00 97 THR A O 1
ATOM 745 N N . ASP A 1 98 ? 17.270 -1.155 -23.575 1.00 62.03 98 ASP A N 1
ATOM 746 C CA . ASP A 1 98 ? 15.970 -1.170 -22.912 1.00 62.03 98 ASP A CA 1
ATOM 747 C C . ASP A 1 98 ? 15.329 0.229 -22.908 1.00 62.03 98 ASP A C 1
ATOM 749 O O . ASP A 1 98 ? 15.981 1.276 -22.874 1.00 62.03 98 ASP A O 1
ATOM 753 N N . THR A 1 99 ? 13.998 0.270 -22.951 1.00 59.97 99 THR A N 1
ATOM 754 C CA . THR A 1 99 ? 13.229 1.498 -22.710 1.00 59.97 99 THR A CA 1
ATOM 755 C C . THR A 1 99 ? 12.483 1.346 -21.400 1.00 59.97 99 THR A C 1
ATOM 757 O O . THR A 1 99 ? 11.652 0.449 -21.254 1.00 59.97 99 THR A O 1
ATOM 760 N N . LEU A 1 100 ? 12.757 2.237 -20.449 1.00 66.50 100 LEU A N 1
ATOM 761 C CA . LEU A 1 100 ? 12.089 2.221 -19.156 1.00 66.50 100 LEU A CA 1
ATOM 762 C C . LEU A 1 100 ? 10.831 3.073 -19.221 1.00 66.50 100 LEU A C 1
ATOM 764 O O . LEU A 1 100 ? 10.866 4.248 -19.583 1.00 66.50 100 LEU A O 1
ATOM 768 N N . LEU A 1 101 ? 9.705 2.470 -18.857 1.00 65.75 101 LEU A N 1
ATOM 769 C CA . LEU A 1 101 ? 8.451 3.179 -18.669 1.00 65.75 101 LEU A CA 1
ATOM 770 C C . LEU A 1 101 ? 8.312 3.517 -17.183 1.00 65.75 101 LEU A C 1
ATOM 772 O O . LEU A 1 101 ? 8.048 2.630 -16.373 1.00 65.75 101 LEU A O 1
ATOM 776 N N . LEU A 1 102 ? 8.475 4.793 -16.832 1.00 59.91 102 LEU A N 1
ATOM 777 C CA . LEU A 1 102 ? 8.194 5.304 -15.489 1.00 59.91 102 LEU A CA 1
ATOM 778 C C . LEU A 1 102 ? 6.925 6.156 -15.528 1.00 59.91 102 LEU A C 1
ATOM 780 O O . LEU A 1 102 ? 6.883 7.159 -16.232 1.00 59.91 102 LEU A O 1
ATOM 784 N N . ASP A 1 103 ? 5.888 5.754 -14.791 1.00 58.53 103 ASP A N 1
ATOM 785 C CA . ASP A 1 103 ? 4.642 6.510 -14.571 1.00 58.53 103 ASP A CA 1
ATOM 786 C C . ASP A 1 103 ? 4.015 7.138 -15.833 1.00 58.53 103 ASP A C 1
ATOM 788 O O . ASP A 1 103 ? 3.513 8.261 -15.821 1.00 58.53 103 ASP A O 1
ATOM 792 N N . GLY A 1 104 ? 4.040 6.407 -16.954 1.00 57.22 104 GLY A N 1
ATOM 793 C CA . GLY A 1 104 ? 3.495 6.862 -18.242 1.00 57.22 104 GLY A CA 1
ATOM 794 C C . GLY A 1 104 ? 4.453 7.712 -19.086 1.00 57.22 104 GLY A C 1
ATOM 795 O O . GLY A 1 104 ? 4.084 8.139 -20.178 1.00 57.22 104 GLY A O 1
ATOM 796 N N . THR A 1 105 ? 5.683 7.920 -18.619 1.00 60.09 105 THR A N 1
ATOM 797 C CA . THR A 1 105 ? 6.769 8.574 -19.353 1.00 60.09 105 THR A CA 1
ATOM 798 C C . THR A 1 105 ? 7.760 7.522 -19.843 1.00 60.09 105 THR A C 1
ATOM 800 O O . THR A 1 105 ? 8.328 6.768 -19.053 1.00 60.09 105 THR A O 1
ATOM 803 N N . LEU A 1 106 ? 7.965 7.457 -21.160 1.00 61.19 106 LEU A N 1
ATOM 804 C CA . LEU A 1 106 ? 8.999 6.617 -21.764 1.00 61.19 106 LEU A CA 1
ATOM 805 C C . LEU A 1 106 ? 10.352 7.324 -21.649 1.00 61.19 106 LEU A C 1
ATOM 807 O O . LEU A 1 106 ? 10.512 8.433 -22.158 1.00 61.19 106 LEU A O 1
ATOM 811 N N . ILE A 1 107 ? 11.314 6.675 -20.993 1.00 65.88 107 ILE A N 1
ATOM 812 C CA . ILE A 1 107 ? 12.695 7.141 -20.875 1.00 65.88 107 ILE A CA 1
ATOM 813 C C . ILE A 1 107 ? 13.595 6.164 -21.648 1.00 65.88 107 ILE A C 1
ATOM 815 O O . ILE A 1 107 ? 13.774 5.023 -21.209 1.00 65.88 107 ILE A O 1
ATOM 819 N N . PRO A 1 108 ? 14.152 6.572 -22.804 1.00 59.25 108 PRO A N 1
ATOM 820 C CA . PRO A 1 108 ? 15.132 5.761 -23.516 1.00 59.25 108 PRO A CA 1
ATOM 821 C C . PRO A 1 108 ? 16.445 5.716 -22.726 1.00 59.25 108 PRO A C 1
ATOM 823 O O . PRO A 1 108 ? 17.013 6.760 -22.403 1.00 59.25 108 PRO A O 1
ATOM 826 N N . VAL A 1 109 ? 16.942 4.512 -22.427 1.00 60.28 109 VAL A N 1
ATOM 827 C CA . VAL A 1 109 ? 18.197 4.320 -21.674 1.00 60.28 109 VAL A CA 1
ATOM 828 C C . VAL A 1 109 ? 19.424 4.786 -22.484 1.00 60.28 109 VAL A C 1
ATOM 830 O O . VAL A 1 109 ? 20.380 5.308 -21.916 1.00 60.28 109 VAL A O 1
ATOM 833 N N . HIS A 1 110 ? 19.360 4.716 -23.818 1.00 58.56 110 HIS A N 1
ATOM 834 C CA . HIS A 1 110 ? 20.447 5.052 -24.750 1.00 58.56 110 HIS A CA 1
ATOM 835 C C . HIS A 1 110 ? 20.569 6.540 -25.136 1.00 58.56 110 HIS A C 1
ATOM 837 O O . HIS A 1 110 ? 21.480 6.888 -25.894 1.00 58.56 110 HIS A O 1
ATOM 843 N N . ASP A 1 111 ? 19.682 7.435 -24.678 1.00 52.72 111 ASP A N 1
ATOM 844 C CA . ASP A 1 111 ? 19.752 8.846 -25.082 1.00 52.72 111 ASP A CA 1
ATOM 845 C C . ASP A 1 111 ? 20.842 9.603 -24.309 1.00 52.72 111 ASP A C 1
ATOM 847 O O . ASP A 1 111 ? 20.641 10.196 -23.243 1.00 52.72 111 ASP A O 1
ATOM 851 N N . GLN A 1 112 ? 22.043 9.591 -24.886 1.00 54.81 112 GLN A N 1
ATOM 852 C CA . GLN A 1 112 ? 23.209 10.261 -24.330 1.00 54.81 112 GLN A CA 1
ATOM 853 C C . GLN A 1 112 ? 23.159 11.796 -24.457 1.00 54.81 112 GLN A C 1
ATOM 855 O O . GLN A 1 112 ? 24.039 12.474 -23.920 1.00 54.81 112 GLN A O 1
ATOM 860 N N . SER A 1 113 ? 22.151 12.367 -25.123 1.00 51.88 113 SER A N 1
ATOM 861 C CA . SER A 1 113 ? 22.001 13.823 -25.251 1.00 51.88 113 SER A CA 1
ATOM 862 C C . SER A 1 113 ? 21.424 14.489 -23.995 1.00 51.88 113 SER A C 1
ATOM 864 O O . SER A 1 113 ? 21.513 15.710 -23.838 1.00 51.88 113 SER A O 1
ATOM 866 N N . LEU A 1 114 ? 20.903 13.696 -23.051 1.00 54.28 114 LEU A N 1
ATOM 867 C CA . LEU A 1 114 ? 20.471 14.188 -21.749 1.00 54.28 114 LEU A CA 1
ATOM 868 C C . LEU A 1 114 ? 21.682 14.663 -20.924 1.00 54.28 114 LEU A C 1
ATOM 870 O O . LEU A 1 114 ? 22.634 13.894 -20.734 1.00 54.28 114 LEU A O 1
ATOM 874 N N . PRO A 1 115 ? 21.657 15.903 -20.390 1.00 49.31 115 PRO A N 1
ATOM 875 C CA . PRO A 1 115 ? 22.753 16.431 -19.590 1.00 49.31 115 PRO A CA 1
ATOM 876 C C . PRO A 1 115 ? 23.000 15.537 -18.371 1.00 49.31 115 PRO A C 1
ATOM 878 O O . PRO A 1 115 ? 22.062 15.028 -17.761 1.00 49.31 115 PRO A O 1
ATOM 881 N N . ASP A 1 116 ? 24.263 15.394 -17.971 1.00 51.38 116 ASP A N 1
ATOM 882 C CA . ASP A 1 116 ? 24.745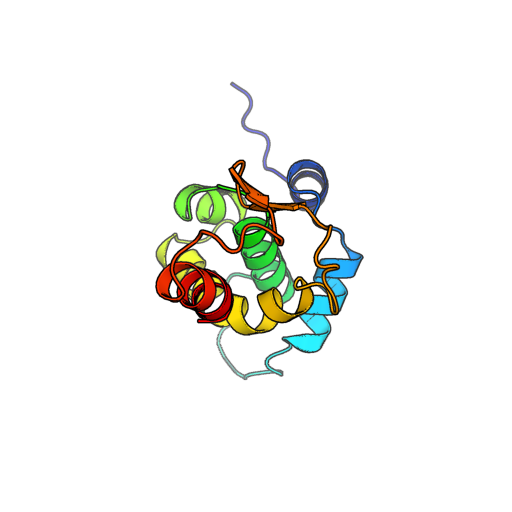 14.484 -16.912 1.00 51.38 116 ASP A CA 1
ATOM 883 C C . ASP A 1 116 ? 23.987 14.623 -15.566 1.00 51.38 116 ASP A C 1
ATOM 885 O O . ASP A 1 116 ? 23.812 13.689 -14.775 1.00 51.38 116 ASP A O 1
ATOM 889 N N . ARG A 1 117 ? 23.416 15.813 -15.347 1.00 45.81 117 ARG A N 1
ATOM 890 C CA . ARG A 1 117 ? 22.550 16.147 -14.214 1.00 45.81 117 ARG A CA 1
ATOM 891 C C . ARG A 1 117 ? 21.214 15.386 -14.225 1.00 45.81 117 ARG A C 1
ATOM 893 O O . ARG A 1 117 ? 20.733 15.034 -13.152 1.00 45.81 117 ARG A O 1
ATOM 900 N N . ALA A 1 118 ? 20.628 15.110 -15.392 1.00 48.66 118 ALA A N 1
ATOM 901 C CA . ALA A 1 118 ? 19.410 14.308 -15.539 1.00 48.66 118 ALA A CA 1
ATOM 902 C C . ALA A 1 118 ? 19.682 12.822 -15.261 1.00 48.66 118 ALA A C 1
ATOM 904 O O . ALA A 1 118 ? 18.926 12.197 -14.524 1.00 48.66 118 ALA A O 1
ATOM 905 N N . ARG A 1 119 ? 20.821 12.292 -15.726 1.00 48.75 119 ARG A N 1
ATOM 906 C CA . ARG A 1 119 ? 21.242 10.899 -15.478 1.00 48.75 119 ARG A CA 1
ATOM 907 C C . ARG A 1 119 ? 21.460 10.620 -13.992 1.00 48.75 119 ARG A C 1
ATOM 909 O O . ARG A 1 119 ? 20.923 9.666 -13.435 1.00 48.75 119 ARG A O 1
ATOM 916 N N . THR A 1 120 ? 22.175 11.527 -13.327 1.00 42.88 120 THR A N 1
ATOM 917 C CA . THR A 1 120 ? 22.424 11.440 -11.882 1.00 42.88 120 THR A CA 1
ATOM 918 C C . THR A 1 120 ? 21.144 11.642 -11.068 1.00 42.88 120 THR A C 1
ATOM 9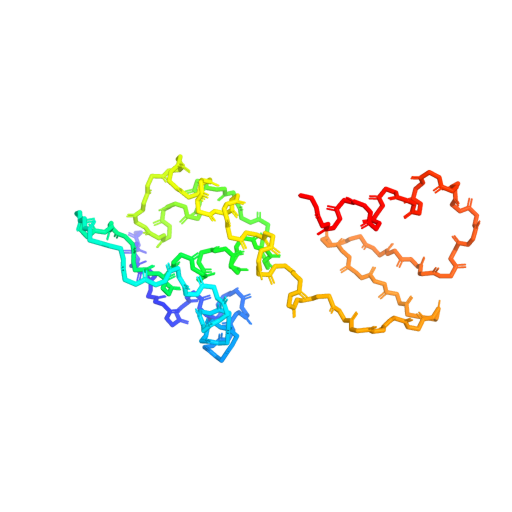20 O O . THR A 1 120 ? 21.007 11.071 -9.991 1.00 42.88 120 THR A O 1
ATOM 923 N N . THR A 1 121 ? 20.182 12.433 -11.552 1.00 42.66 121 THR A N 1
ATOM 924 C CA . THR A 1 121 ? 18.939 12.692 -10.810 1.00 42.66 121 THR A CA 1
ATOM 925 C C . THR A 1 121 ? 17.995 11.494 -10.841 1.00 42.66 121 THR A C 1
ATOM 927 O O . THR A 1 121 ? 17.428 11.183 -9.801 1.00 42.66 121 THR A O 1
ATOM 930 N N . VAL A 1 122 ? 17.879 10.773 -11.961 1.00 43.72 122 VAL A N 1
ATOM 931 C CA . VAL A 1 122 ? 17.015 9.581 -12.046 1.00 43.72 122 VAL A CA 1
ATOM 932 C C . VAL A 1 122 ? 17.561 8.460 -11.153 1.00 43.72 122 VAL A C 1
ATOM 934 O O . VAL A 1 122 ? 16.855 8.004 -10.263 1.00 43.72 122 VAL A O 1
ATOM 937 N N . ALA A 1 123 ? 18.848 8.115 -11.254 1.00 40.53 123 ALA A N 1
ATOM 938 C CA . ALA A 1 123 ? 19.452 7.078 -10.406 1.00 40.53 123 ALA A CA 1
ATOM 939 C C . ALA A 1 123 ? 19.485 7.444 -8.905 1.00 40.53 123 ALA A C 1
ATOM 941 O O . ALA A 1 123 ? 19.284 6.588 -8.045 1.00 40.53 123 ALA A O 1
ATOM 942 N N . ARG A 1 124 ? 19.698 8.726 -8.563 1.00 35.81 124 ARG A N 1
ATOM 943 C CA . ARG A 1 124 ? 19.776 9.199 -7.166 1.00 35.81 124 ARG A CA 1
ATOM 944 C C . ARG A 1 124 ? 18.408 9.499 -6.53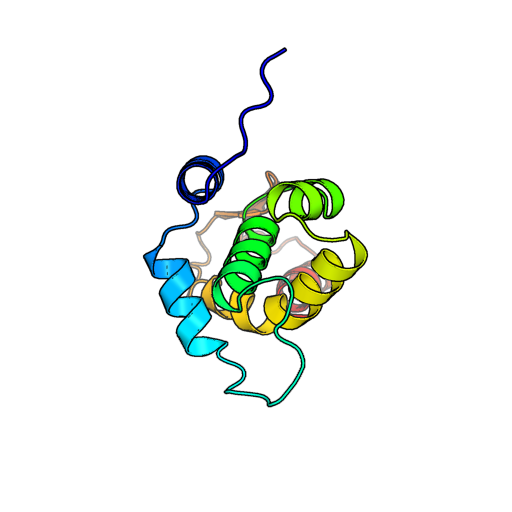9 1.00 35.81 124 ARG A C 1
ATOM 946 O O . ARG A 1 124 ? 18.325 9.608 -5.320 1.00 35.81 124 ARG A O 1
ATOM 953 N N . SER A 1 125 ? 17.355 9.633 -7.348 1.00 42.81 125 SER A N 1
ATOM 954 C CA . SER A 1 125 ? 15.966 9.804 -6.894 1.00 42.81 125 SER A CA 1
ATOM 955 C C . SER A 1 125 ? 15.250 8.474 -6.641 1.00 42.81 125 SER A C 1
ATOM 957 O O . SER A 1 125 ? 14.254 8.472 -5.929 1.00 42.81 125 SER A O 1
ATOM 959 N N . ILE A 1 126 ? 15.739 7.361 -7.198 1.00 48.12 126 ILE A N 1
ATOM 960 C CA . ILE A 1 126 ? 15.120 6.030 -7.049 1.00 48.12 126 ILE A CA 1
ATOM 961 C C . ILE A 1 126 ? 15.363 5.427 -5.648 1.00 48.12 126 ILE A C 1
ATOM 963 O O . ILE A 1 126 ? 14.597 4.579 -5.203 1.00 48.12 126 ILE A O 1
ATOM 967 N N . PHE A 1 127 ? 16.387 5.888 -4.919 1.00 42.19 127 PHE A N 1
ATOM 968 C CA . PHE A 1 127 ? 16.855 5.255 -3.675 1.00 42.19 127 PHE A CA 1
ATOM 969 C C . PHE A 1 127 ? 16.968 6.188 -2.456 1.00 42.19 127 PHE A C 1
ATOM 971 O O . PHE A 1 127 ? 17.713 5.879 -1.524 1.00 42.19 127 PHE A O 1
ATOM 978 N N . ARG A 1 128 ? 16.262 7.326 -2.427 1.00 34.06 128 ARG A N 1
ATOM 979 C CA . ARG A 1 128 ? 16.250 8.216 -1.251 1.00 34.06 128 ARG A CA 1
ATOM 980 C C . ARG A 1 128 ? 14.887 8.303 -0.583 1.00 34.06 128 ARG A C 1
ATOM 982 O O . ARG A 1 128 ? 13.898 8.504 -1.312 1.00 34.06 128 ARG A O 1
#

Radius of gyration: 17.15 Å; chains: 1; bounding box: 50×30×48 Å

pLDDT: mean 74.51, std 17.33, range [34.06, 94.94]

Sequence (128 aa):
MRITRLGRADVYALTGVTVAEVDRSTAITDPGHRPGRPPGLTHRDRVLLTLVALRTNLTERALAAIFDTSQPTAHRIIRDLTAAVAGLFVPDQFDDTDTLLLDGTLIPVHDQSLPDRARTTVARSIFR

Foldseek 3Di:
DDDDQDDVVNLCVVQVDDPVLLVVLLVQPVPPDDDDDPDPADSSVLSSLLSSVQRDPDDLCVSCVNRVHDSVVSVCSNVVSVLSSLVVVDPPDDDQQDWDQDPNDTDRSVPPVPPPVVVCCVVVVSRD

InterPro domains:
  IPR027805 Transposase, Helix-turn-helix domain [PF13613] (41-80)

Organism: Mycobacterium angelicum (NCBI:txid470074)